Protein AF-A0A0R1ZSF3-F1 (afdb_monomer_lite)

Radius of gyration: 11.27 Å; chains: 1; bounding box: 29×23×23 Å

Structure (mmCIF, N/CA/C/O backbone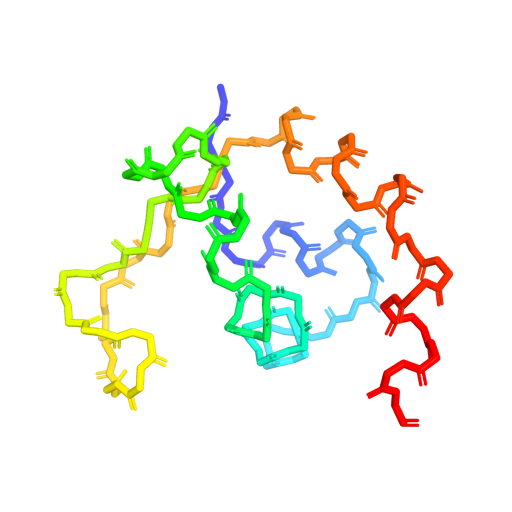):
data_AF-A0A0R1ZSF3-F1
#
_entry.id   AF-A0A0R1ZSF3-F1
#
loop_
_atom_site.group_PDB
_atom_site.id
_atom_site.type_symbol
_atom_site.label_atom_id
_atom_site.label_alt_id
_atom_site.label_comp_id
_atom_site.label_asym_id
_atom_site.label_entity_id
_atom_site.label_seq_id
_atom_site.pdbx_PDB_ins_code
_atom_site.Cartn_x
_atom_site.Cartn_y
_atom_site.Cartn_z
_atom_site.occupancy
_atom_site.B_iso_or_equiv
_atom_site.auth_seq_id
_atom_site.auth_comp_id
_atom_site.auth_asym_id
_atom_site.auth_atom_id
_atom_site.pdbx_PDB_model_num
ATOM 1 N N . MET A 1 1 ? 9.178 8.691 -9.043 1.00 77.38 1 MET A N 1
ATOM 2 C CA . MET A 1 1 ? 8.980 9.073 -7.629 1.00 77.38 1 MET A CA 1
ATOM 3 C C . MET A 1 1 ? 8.556 7.836 -6.862 1.00 77.38 1 MET A C 1
ATOM 5 O O . MET A 1 1 ? 7.641 7.151 -7.312 1.00 77.38 1 MET A O 1
ATOM 9 N N . THR A 1 2 ? 9.259 7.522 -5.778 1.00 85.88 2 THR A N 1
ATOM 10 C CA . THR A 1 2 ? 9.035 6.309 -4.982 1.00 85.88 2 THR A CA 1
ATOM 11 C C . THR A 1 2 ? 8.579 6.731 -3.595 1.00 85.88 2 THR A C 1
ATOM 13 O O . THR A 1 2 ? 9.177 7.627 -3.008 1.00 85.88 2 THR A O 1
ATOM 16 N N . TRP A 1 3 ? 7.514 6.113 -3.109 1.00 91.06 3 TRP A N 1
ATOM 17 C CA . TRP A 1 3 ? 6.905 6.352 -1.814 1.00 91.06 3 TRP A CA 1
ATOM 18 C C . TRP A 1 3 ? 7.370 5.340 -0.780 1.00 91.06 3 TRP A C 1
ATOM 20 O O . TRP A 1 3 ? 7.653 4.176 -1.094 1.00 91.06 3 TRP A O 1
ATOM 30 N N . SER A 1 4 ? 7.419 5.826 0.454 1.00 87.88 4 SER A N 1
ATOM 31 C CA . SER A 1 4 ? 7.455 5.013 1.656 1.00 87.88 4 SER A CA 1
ATOM 32 C C . SER A 1 4 ? 6.043 4.546 2.019 1.00 87.88 4 SER A C 1
ATOM 34 O O . SER A 1 4 ? 5.038 4.968 1.442 1.00 87.88 4 SER A O 1
ATOM 36 N N . LEU A 1 5 ? 5.962 3.674 3.016 1.00 87.12 5 LEU A N 1
ATOM 37 C CA . LEU A 1 5 ? 4.682 3.213 3.532 1.00 87.12 5 LEU A CA 1
ATOM 38 C C . LEU A 1 5 ? 3.888 4.344 4.219 1.00 87.12 5 LEU A C 1
ATOM 40 O O . LEU A 1 5 ? 2.662 4.374 4.125 1.00 87.12 5 LEU A O 1
ATOM 44 N N . GLU A 1 6 ? 4.577 5.306 4.840 1.00 88.75 6 GLU A N 1
ATOM 45 C CA . GLU A 1 6 ? 3.955 6.476 5.472 1.00 88.75 6 GLU A CA 1
ATOM 46 C C . GLU A 1 6 ? 3.334 7.436 4.453 1.00 88.75 6 GLU A C 1
ATOM 48 O O . GLU A 1 6 ? 2.300 8.044 4.724 1.00 88.75 6 GLU A O 1
ATOM 53 N N . ASP A 1 7 ? 3.930 7.564 3.266 1.00 90.56 7 ASP A N 1
ATOM 54 C CA . ASP A 1 7 ? 3.369 8.403 2.204 1.00 90.56 7 ASP A CA 1
ATOM 55 C C . ASP A 1 7 ? 2.025 7.844 1.730 1.00 90.56 7 ASP A C 1
ATOM 57 O O . ASP A 1 7 ? 1.044 8.580 1.635 1.00 90.56 7 ASP A O 1
ATOM 61 N N . VAL A 1 8 ? 1.947 6.522 1.539 1.00 89.50 8 VAL A N 1
ATOM 62 C CA . VAL A 1 8 ? 0.686 5.846 1.201 1.00 89.50 8 VAL A CA 1
ATOM 63 C C . VAL A 1 8 ? -0.337 6.023 2.321 1.00 89.50 8 VAL A C 1
ATOM 65 O O . VAL A 1 8 ? -1.493 6.332 2.044 1.00 89.50 8 VAL A O 1
ATOM 68 N N . ALA A 1 9 ? 0.086 5.882 3.581 1.00 90.75 9 ALA A N 1
ATOM 69 C CA . ALA A 1 9 ? 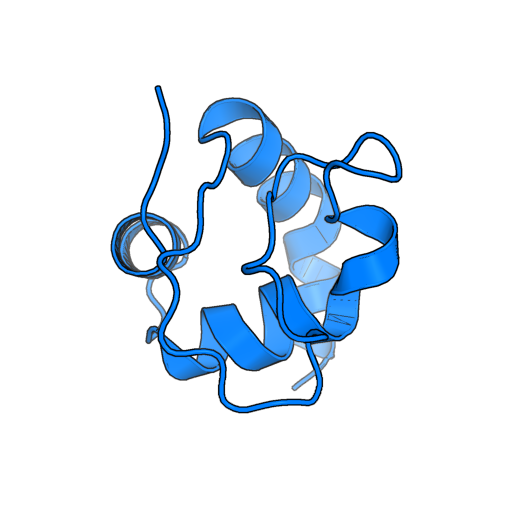-0.762 6.069 4.757 1.00 90.75 9 ALA A CA 1
ATOM 70 C C . ALA A 1 9 ? -1.396 7.471 4.795 1.00 90.75 9 ALA A C 1
ATOM 72 O O . ALA A 1 9 ? -2.608 7.601 4.991 1.00 90.75 9 ALA A O 1
ATOM 73 N N . LYS A 1 10 ? -0.612 8.515 4.491 1.00 92.69 10 LYS A N 1
ATOM 74 C CA . LYS A 1 10 ? -1.110 9.892 4.346 1.00 92.69 10 LYS A CA 1
ATOM 75 C C . LYS A 1 10 ? -2.119 10.023 3.204 1.00 92.69 10 LYS A C 1
ATOM 77 O O . LYS A 1 10 ? -3.147 10.669 3.392 1.00 92.69 10 LYS A O 1
ATOM 82 N N . THR A 1 11 ? -1.866 9.397 2.052 1.00 89.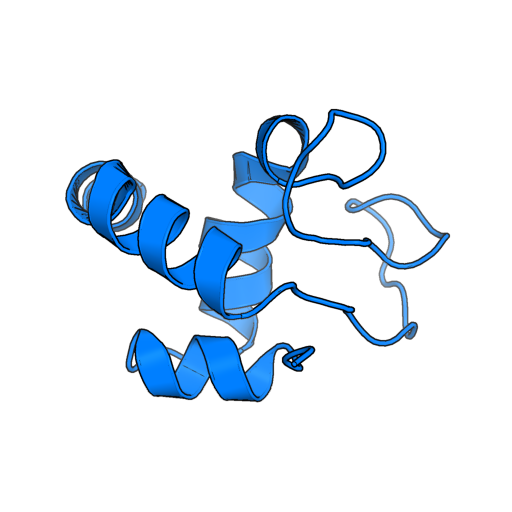62 11 THR A N 1
ATOM 83 C CA . THR A 1 11 ? -2.780 9.429 0.896 1.00 89.62 11 THR A CA 1
ATOM 84 C C . THR A 1 11 ? -4.134 8.803 1.215 1.00 89.62 11 THR A C 1
ATOM 86 O O . THR A 1 11 ? -5.166 9.395 0.911 1.00 89.62 11 THR A O 1
ATOM 89 N N . VAL A 1 12 ? -4.146 7.639 1.870 1.00 89.31 12 VAL A N 1
ATOM 90 C CA . VAL A 1 12 ? -5.395 6.939 2.215 1.00 89.31 12 VAL A CA 1
ATOM 91 C C . VAL A 1 12 ? -6.008 7.399 3.542 1.00 89.31 12 VAL A C 1
ATOM 93 O O . VAL A 1 12 ? -7.057 6.892 3.934 1.00 89.31 12 VAL A O 1
ATOM 96 N N . LYS A 1 13 ? -5.368 8.349 4.241 1.00 91.06 13 LYS A N 1
ATOM 97 C CA . LYS A 1 13 ? -5.750 8.838 5.580 1.00 91.06 13 LYS A CA 1
ATOM 98 C C . LYS A 1 13 ? -5.950 7.701 6.596 1.00 91.06 13 LYS A C 1
ATOM 100 O O . LYS A 1 13 ? -6.895 7.711 7.385 1.00 91.06 13 LYS A O 1
ATOM 105 N N . ARG A 1 14 ? -5.061 6.706 6.568 1.00 89.94 14 ARG A N 1
ATOM 106 C CA . ARG A 1 14 ? -5.028 5.564 7.500 1.00 89.94 14 ARG A CA 1
ATOM 107 C C . ARG A 1 14 ? -3.637 5.422 8.099 1.00 89.94 14 ARG A C 1
ATOM 109 O O . ARG A 1 14 ? -2.709 6.102 7.680 1.00 89.94 14 ARG A O 1
ATOM 116 N N . ASP A 1 15 ? -3.488 4.555 9.089 1.00 89.06 15 ASP A N 1
ATOM 117 C CA . ASP A 1 15 ? -2.197 4.282 9.704 1.00 89.06 15 ASP A CA 1
ATOM 118 C C . ASP A 1 15 ? -1.357 3.286 8.883 1.00 89.06 15 ASP A C 1
ATOM 120 O O . ASP A 1 15 ? -1.844 2.512 8.053 1.00 89.06 15 ASP A O 1
ATOM 124 N N . SER A 1 16 ? -0.055 3.283 9.155 1.00 86.12 16 SER A N 1
ATOM 125 C CA . SER A 1 16 ? 0.914 2.407 8.499 1.00 86.12 16 SER A CA 1
ATOM 126 C C . SER A 1 16 ? 0.621 0.909 8.692 1.00 86.12 16 SER A C 1
ATOM 128 O O . SER A 1 16 ? 0.940 0.092 7.824 1.00 86.12 16 SER A O 1
ATOM 130 N N . LYS A 1 17 ? -0.010 0.496 9.797 1.00 86.44 17 LYS A N 1
ATOM 131 C CA . LYS A 1 17 ? -0.360 -0.915 10.004 1.00 86.44 17 LYS A CA 1
ATOM 132 C C . LYS A 1 17 ? -1.508 -1.316 9.080 1.00 86.44 17 LYS A C 1
ATOM 134 O O . LYS A 1 17 ? -1.410 -2.371 8.453 1.00 86.44 17 LYS A O 1
ATOM 139 N N . PHE A 1 18 ? -2.521 -0.463 8.921 1.00 88.44 18 PHE A N 1
ATOM 140 C CA . PHE A 1 18 ? -3.595 -0.674 7.948 1.00 88.44 18 PHE A CA 1
ATOM 141 C C . PHE A 1 18 ? -3.047 -0.818 6.525 1.00 88.44 18 PHE A C 1
ATOM 143 O O . PHE A 1 18 ? -3.329 -1.808 5.852 1.00 88.44 18 PHE A O 1
ATOM 150 N N . VAL A 1 19 ? -2.199 0.116 6.082 1.00 88.88 19 VAL A N 1
ATOM 151 C CA . VAL A 1 19 ? -1.596 0.049 4.741 1.00 88.88 19 VAL A CA 1
ATOM 152 C C . VAL A 1 19 ? -0.782 -1.232 4.572 1.00 88.88 19 VAL A C 1
ATOM 154 O O . VAL A 1 19 ? -0.937 -1.938 3.580 1.00 88.88 19 VAL A O 1
ATOM 157 N N . SER A 1 20 ? 0.056 -1.574 5.548 1.00 86.31 20 SER A N 1
ATOM 158 C CA . SER A 1 20 ? 0.875 -2.786 5.495 1.00 86.31 20 SER A CA 1
ATOM 159 C C . SER A 1 20 ? 0.029 -4.059 5.409 1.00 86.31 20 SER A C 1
ATOM 161 O O . SER A 1 20 ? 0.299 -4.914 4.570 1.00 86.31 20 SER A O 1
ATOM 163 N N . GLN A 1 21 ? -0.999 -4.202 6.249 1.00 86.19 21 GLN A N 1
ATOM 164 C CA . GLN A 1 21 ? -1.747 -5.456 6.376 1.00 86.19 21 GLN A CA 1
ATOM 165 C C . GLN A 1 21 ? -2.889 -5.586 5.363 1.00 86.19 21 GLN A C 1
ATOM 167 O O . GLN A 1 21 ? -3.004 -6.625 4.719 1.00 86.19 21 GLN A O 1
ATOM 172 N N . VAL A 1 22 ? -3.700 -4.540 5.200 1.00 87.69 22 VAL A N 1
ATOM 173 C CA . VAL A 1 22 ? -4.957 -4.579 4.433 1.00 87.69 22 VAL A CA 1
ATOM 174 C C . VAL A 1 22 ? -4.741 -4.208 2.970 1.00 87.69 22 VAL A C 1
ATOM 176 O O . VAL A 1 22 ? -5.381 -4.764 2.085 1.00 87.69 22 VAL A O 1
ATOM 179 N N . ILE A 1 23 ? -3.812 -3.291 2.692 1.00 89.12 23 ILE A N 1
ATOM 180 C CA . ILE A 1 23 ? -3.524 -2.863 1.320 1.00 89.12 23 ILE A CA 1
ATOM 181 C C . ILE A 1 23 ? -2.389 -3.703 0.737 1.00 89.12 23 ILE A C 1
ATOM 183 O O . ILE A 1 23 ? -2.591 -4.417 -0.237 1.00 89.12 23 ILE A O 1
ATOM 187 N N . LEU A 1 24 ? -1.197 -3.649 1.329 1.00 89.00 24 LEU A N 1
ATOM 188 C CA . LEU A 1 24 ? -0.007 -4.253 0.734 1.00 89.00 24 LEU A CA 1
ATOM 189 C C . LEU A 1 24 ? -0.007 -5.777 0.871 1.00 89.00 24 LEU A C 1
ATOM 191 O O . LEU A 1 24 ? 0.002 -6.473 -0.138 1.00 89.00 24 LEU A O 1
ATOM 195 N N . ARG A 1 25 ? -0.025 -6.312 2.098 1.00 84.75 25 ARG A N 1
ATOM 196 C CA . ARG A 1 25 ? 0.090 -7.761 2.335 1.00 84.75 25 ARG A CA 1
ATOM 197 C C . ARG A 1 25 ? -1.116 -8.544 1.829 1.00 84.75 25 ARG A C 1
ATOM 199 O O . ARG A 1 25 ? -0.912 -9.576 1.207 1.00 84.75 25 ARG A O 1
ATOM 206 N N . ALA A 1 26 ? -2.345 -8.073 2.041 1.00 86.25 26 ALA A N 1
ATOM 207 C CA . ALA A 1 26 ? -3.531 -8.783 1.553 1.00 86.25 26 ALA A CA 1
ATOM 208 C C . ALA A 1 26 ? -3.583 -8.878 0.016 1.00 86.25 26 ALA A C 1
ATOM 210 O O . ALA A 1 26 ? -4.105 -9.847 -0.524 1.00 86.25 26 ALA A O 1
ATOM 211 N N . ASN A 1 27 ? -2.990 -7.907 -0.686 1.00 88.62 27 ASN A N 1
ATOM 212 C CA . ASN A 1 27 ? -2.976 -7.837 -2.148 1.00 88.62 27 ASN A CA 1
ATOM 213 C C . ASN A 1 27 ? -1.561 -8.035 -2.717 1.00 88.62 27 ASN A C 1
ATOM 215 O O . ASN A 1 27 ? -1.263 -7.576 -3.819 1.00 88.62 27 ASN A O 1
ATOM 219 N N . TRP A 1 28 ? -0.672 -8.704 -1.970 1.00 87.12 28 TRP A N 1
ATOM 220 C CA . TRP A 1 28 ? 0.750 -8.811 -2.316 1.00 87.12 28 TRP A CA 1
ATOM 221 C C . TRP A 1 28 ? 0.963 -9.401 -3.710 1.00 87.12 28 TRP A C 1
ATOM 223 O O . TRP A 1 28 ? 1.841 -8.950 -4.431 1.00 87.12 28 TRP A O 1
ATOM 233 N N . HIS A 1 29 ? 0.126 -10.359 -4.113 1.00 87.38 29 HIS A N 1
ATOM 234 C CA . HIS A 1 29 ? 0.250 -11.022 -5.403 1.00 87.38 29 HIS A CA 1
ATOM 235 C C . HIS A 1 29 ? 0.053 -10.055 -6.580 1.00 87.38 29 HIS A C 1
ATOM 237 O O . HIS A 1 29 ? 0.805 -10.112 -7.546 1.00 87.38 29 HIS A O 1
ATOM 243 N N . GLU A 1 30 ? -0.905 -9.131 -6.482 1.00 90.19 30 GLU A N 1
ATOM 244 C CA . GLU A 1 30 ? -1.150 -8.110 -7.511 1.00 90.19 30 GLU A CA 1
ATOM 245 C C . GLU A 1 30 ? -0.165 -6.939 -7.403 1.00 90.19 30 GLU A C 1
ATOM 247 O O . GLU A 1 30 ? 0.162 -6.284 -8.392 1.00 90.19 30 GLU A O 1
ATOM 252 N N . LEU A 1 31 ? 0.286 -6.646 -6.182 1.00 90.56 31 LEU A N 1
ATOM 253 C CA . LEU A 1 31 ? 1.091 -5.468 -5.900 1.00 90.56 31 LEU A CA 1
ATOM 254 C C . LEU A 1 31 ? 2.596 -5.692 -6.057 1.00 90.56 31 LEU A C 1
ATOM 256 O O . LEU A 1 31 ? 3.321 -4.717 -6.253 1.00 90.56 31 LEU A O 1
ATOM 260 N N . ASP A 1 32 ? 3.081 -6.931 -5.978 1.00 89.94 32 ASP A N 1
ATOM 261 C CA . ASP A 1 32 ? 4.509 -7.235 -6.050 1.00 89.94 32 ASP A CA 1
ATOM 262 C C . ASP A 1 32 ? 5.077 -6.896 -7.429 1.00 89.94 32 ASP A C 1
ATOM 264 O O . ASP A 1 32 ? 4.600 -7.343 -8.471 1.00 89.94 32 ASP A O 1
ATOM 268 N N . HIS A 1 33 ? 6.163 -6.134 -7.426 1.00 89.06 33 HIS A N 1
ATOM 269 C CA . HIS A 1 33 ? 6.941 -5.784 -8.599 1.00 89.06 33 HIS A CA 1
ATOM 270 C C . HIS A 1 33 ? 7.414 -6.999 -9.403 1.00 89.06 33 HIS A C 1
ATOM 272 O O . HIS A 1 33 ? 7.534 -6.907 -10.622 1.00 89.06 33 HIS A O 1
ATOM 278 N N . ARG A 1 34 ? 7.634 -8.150 -8.754 1.00 86.38 34 ARG A N 1
ATOM 279 C CA . ARG A 1 34 ? 7.948 -9.418 -9.439 1.00 86.38 34 ARG A CA 1
ATOM 280 C C . ARG A 1 34 ? 6.814 -9.901 -10.345 1.00 86.38 34 ARG A C 1
ATOM 282 O O . ARG A 1 34 ? 7.088 -10.543 -11.351 1.00 86.38 34 ARG A O 1
ATOM 289 N N . ASN A 1 35 ? 5.578 -9.538 -10.015 1.00 87.31 35 ASN A N 1
ATOM 290 C CA . ASN A 1 35 ? 4.373 -9.866 -10.773 1.00 87.31 35 ASN A CA 1
ATOM 291 C C . ASN A 1 35 ? 3.915 -8.693 -11.662 1.00 87.31 35 ASN A C 1
ATOM 293 O O . ASN A 1 35 ? 2.806 -8.705 -12.186 1.00 87.31 35 ASN A O 1
ATOM 297 N N . GLY A 1 36 ? 4.756 -7.663 -11.829 1.00 88.25 36 GLY A N 1
ATOM 298 C CA . GLY A 1 36 ? 4.428 -6.451 -12.586 1.00 88.25 36 GLY A CA 1
ATOM 299 C C . GLY A 1 36 ? 3.725 -5.358 -11.772 1.00 88.25 36 GLY A C 1
ATOM 300 O O . GLY A 1 36 ? 3.326 -4.342 -12.339 1.00 88.25 36 GLY A O 1
ATOM 301 N N . GLY A 1 37 ? 3.588 -5.532 -10.456 1.00 90.88 37 GLY A N 1
ATOM 302 C CA . GLY A 1 37 ? 2.951 -4.567 -9.565 1.00 90.88 37 GLY A CA 1
ATOM 303 C C . GLY A 1 37 ? 3.832 -3.365 -9.169 1.00 90.88 37 GLY A C 1
ATOM 304 O O . GLY A 1 37 ? 5.028 -3.293 -9.483 1.00 90.88 37 GLY A O 1
ATOM 305 N N . PRO A 1 38 ? 3.254 -2.372 -8.465 1.00 92.56 38 PRO A N 1
ATOM 306 C CA . PRO A 1 38 ? 3.944 -1.132 -8.111 1.00 92.56 38 PRO A CA 1
ATOM 307 C C . PRO A 1 38 ? 4.823 -1.223 -6.856 1.00 92.56 38 PRO A C 1
ATOM 309 O O . PRO A 1 38 ? 5.521 -0.258 -6.536 1.00 92.56 38 PRO A O 1
ATOM 312 N N . VAL A 1 39 ? 4.790 -2.329 -6.114 1.00 90.88 39 VAL A N 1
ATOM 313 C CA . VAL A 1 39 ? 5.415 -2.460 -4.794 1.00 90.88 39 VAL A CA 1
ATOM 314 C C . VAL A 1 39 ? 6.589 -3.414 -4.869 1.00 90.88 39 VAL A C 1
ATOM 316 O O . VAL A 1 39 ? 6.441 -4.605 -5.113 1.00 90.88 39 VAL A O 1
ATOM 319 N N . ARG A 1 40 ? 7.783 -2.923 -4.558 1.00 88.19 40 ARG A N 1
ATOM 320 C CA . ARG A 1 40 ? 8.907 -3.803 -4.257 1.00 88.19 40 ARG A CA 1
ATOM 321 C C . ARG A 1 40 ? 8.896 -4.104 -2.764 1.00 88.19 40 ARG A C 1
ATOM 323 O O . ARG A 1 40 ? 9.310 -3.269 -1.954 1.00 88.19 40 ARG A O 1
ATOM 330 N N . PHE A 1 41 ? 8.412 -5.297 -2.429 1.00 82.50 41 PHE A N 1
ATOM 331 C CA . PHE A 1 41 ? 8.453 -5.822 -1.071 1.00 82.50 41 PHE A CA 1
ATOM 332 C C . PHE A 1 41 ? 9.906 -6.064 -0.631 1.00 82.50 41 PHE A C 1
ATOM 334 O O . PHE A 1 41 ? 10.775 -6.355 -1.468 1.00 82.50 41 PHE A O 1
ATOM 341 N N . PRO A 1 42 ? 10.205 -5.898 0.667 1.00 76.00 42 PRO A N 1
ATOM 342 C CA . PRO A 1 42 ? 11.507 -6.264 1.202 1.00 76.00 42 PRO A CA 1
ATOM 343 C C . PRO A 1 42 ? 11.755 -7.779 1.047 1.00 76.00 42 PRO A C 1
ATOM 345 O O . PRO A 1 42 ? 10.843 -8.548 0.766 1.00 76.00 42 PRO A O 1
ATOM 348 N N . LYS A 1 43 ? 13.030 -8.190 1.092 1.00 62.31 43 LYS A N 1
ATOM 349 C CA . LYS A 1 43 ? 13.491 -9.509 0.612 1.00 62.31 43 LYS A CA 1
ATOM 350 C C . LYS A 1 43 ? 12.904 -10.701 1.375 1.00 62.31 43 LYS A C 1
ATOM 352 O O . LYS A 1 43 ? 12.810 -11.771 0.778 1.00 62.31 43 LYS A O 1
ATOM 357 N N . ASP A 1 44 ? 12.540 -10.513 2.639 1.00 58.25 44 ASP A N 1
ATOM 358 C CA . ASP A 1 44 ? 11.842 -11.531 3.419 1.00 58.25 44 ASP A CA 1
ATOM 359 C C . ASP A 1 44 ? 10.362 -11.479 3.053 1.00 58.25 44 ASP A C 1
ATOM 361 O O . ASP A 1 44 ? 9.789 -10.393 2.955 1.00 58.25 44 ASP A O 1
ATOM 365 N N . GLU A 1 45 ? 9.771 -12.649 2.812 1.00 52.94 45 GLU A N 1
ATOM 366 C CA . GLU A 1 45 ? 8.373 -12.819 2.417 1.00 52.94 45 GLU A CA 1
ATOM 367 C C . GLU A 1 45 ? 7.410 -11.866 3.153 1.00 52.94 45 GLU A C 1
ATOM 369 O O . GLU A 1 45 ? 7.631 -11.534 4.323 1.00 52.94 45 GLU A O 1
ATOM 374 N N . PRO A 1 46 ? 6.274 -11.485 2.534 1.00 53.69 46 PRO A N 1
ATOM 375 C CA . PRO A 1 46 ? 5.246 -10.650 3.170 1.00 53.69 46 PRO A CA 1
ATOM 376 C C . PRO A 1 46 ? 4.696 -11.220 4.498 1.00 53.69 46 PRO A C 1
ATOM 378 O O . PRO A 1 46 ? 3.967 -10.528 5.209 1.00 53.69 46 PRO A O 1
ATOM 381 N N . THR A 1 47 ? 5.052 -12.455 4.853 1.00 54.50 47 THR A N 1
ATOM 382 C CA . THR A 1 47 ? 4.731 -13.183 6.089 1.00 54.50 47 THR A CA 1
ATOM 383 C C . THR A 1 47 ? 5.734 -12.941 7.225 1.00 54.50 47 THR A C 1
ATOM 385 O O . THR A 1 47 ? 5.353 -12.997 8.395 1.00 54.50 47 THR A O 1
ATOM 388 N N . VAL A 1 48 ? 6.989 -12.601 6.925 1.00 51.62 48 VAL A N 1
ATOM 389 C CA . VAL A 1 48 ? 8.044 -12.396 7.924 1.00 51.62 48 VAL A CA 1
ATOM 390 C C . VAL A 1 48 ? 8.076 -10.916 8.318 1.00 51.62 48 VAL A C 1
ATOM 392 O O . VAL A 1 48 ? 7.746 -10.022 7.531 1.00 51.62 48 VAL A O 1
ATOM 395 N N . LYS A 1 49 ? 8.401 -10.611 9.579 1.00 51.16 49 LYS A N 1
ATOM 396 C CA . LYS A 1 49 ? 8.680 -9.236 10.024 1.00 51.16 49 LYS A CA 1
ATOM 397 C C . LYS A 1 49 ? 9.941 -8.739 9.310 1.00 51.16 49 LYS A C 1
ATOM 399 O O . LYS A 1 49 ? 11.030 -8.796 9.866 1.00 51.16 49 LYS A O 1
ATOM 404 N N . SER A 1 50 ? 9.805 -8.295 8.067 1.00 53.84 50 SER A N 1
ATOM 405 C CA . SER A 1 50 ? 10.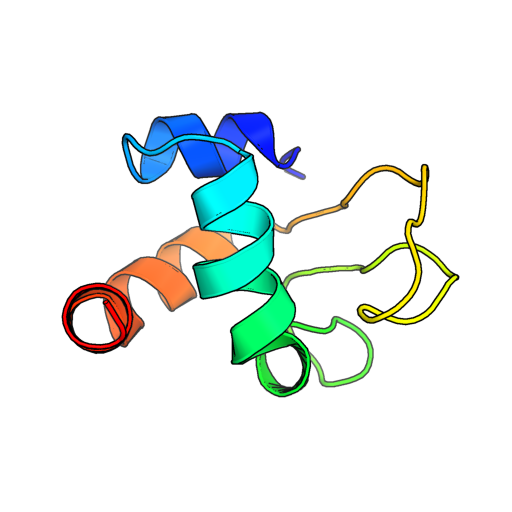919 -7.693 7.356 1.00 53.84 50 SER A CA 1
ATOM 406 C C . SER A 1 50 ? 11.086 -6.249 7.820 1.00 53.84 50 SER A C 1
ATOM 408 O O . SER A 1 50 ? 10.152 -5.450 7.752 1.00 53.84 50 SER A O 1
ATOM 410 N N . ASN A 1 51 ? 12.291 -5.925 8.287 1.00 56.62 51 ASN A N 1
ATOM 411 C CA . ASN A 1 51 ? 12.699 -4.566 8.655 1.00 56.62 51 ASN A CA 1
ATOM 412 C C . ASN A 1 51 ? 13.156 -3.743 7.431 1.00 56.62 51 ASN A C 1
ATOM 414 O O . ASN A 1 51 ? 13.673 -2.637 7.582 1.00 56.62 51 ASN A O 1
ATOM 418 N N . GLY A 1 52 ? 13.017 -4.283 6.215 1.00 65.69 52 GLY A N 1
ATOM 419 C CA . GLY A 1 52 ? 13.405 -3.597 4.987 1.00 65.69 52 GLY A CA 1
ATOM 420 C C . GLY A 1 52 ? 12.384 -2.531 4.558 1.00 65.69 52 GLY A C 1
ATOM 421 O O 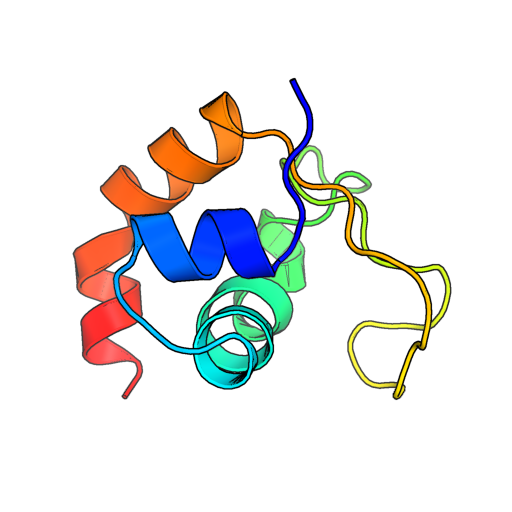. GLY A 1 52 ? 11.178 -2.746 4.693 1.00 65.69 52 GLY A O 1
ATOM 422 N N . PRO A 1 53 ? 12.830 -1.391 3.998 1.00 73.06 53 PRO A N 1
ATOM 423 C CA . PRO A 1 53 ? 11.925 -0.334 3.562 1.00 73.06 53 PRO A CA 1
ATOM 424 C C . PRO A 1 53 ? 11.122 -0.764 2.327 1.00 73.06 53 PRO A C 1
ATOM 426 O O . PRO A 1 53 ? 11.691 -1.222 1.331 1.00 73.06 53 PRO A O 1
ATOM 429 N N . TYR A 1 54 ? 9.805 -0.553 2.365 1.00 81.94 54 TYR A N 1
ATOM 430 C CA . TYR A 1 54 ? 8.952 -0.666 1.182 1.00 81.94 54 TYR A CA 1
ATOM 431 C C . TYR A 1 54 ? 9.370 0.370 0.141 1.00 81.94 54 TYR A C 1
ATOM 433 O O . TYR A 1 54 ? 9.598 1.536 0.467 1.00 81.94 54 TYR A O 1
ATOM 441 N N . ARG A 1 55 ? 9.442 -0.045 -1.124 1.00 87.44 55 ARG A N 1
ATOM 442 C CA . ARG A 1 55 ? 9.628 0.873 -2.252 1.00 87.44 55 ARG A CA 1
ATOM 443 C C . ARG A 1 55 ? 8.398 0.803 -3.139 1.00 87.44 55 ARG A C 1
ATOM 445 O O . ARG A 1 55 ? 8.199 -0.191 -3.832 1.00 87.44 55 ARG A O 1
ATOM 452 N N . ILE A 1 56 ? 7.583 1.850 -3.095 1.00 91.06 56 ILE A N 1
ATOM 453 C CA . ILE A 1 56 ? 6.263 1.878 -3.725 1.00 91.06 56 ILE A CA 1
ATOM 454 C C . ILE A 1 56 ? 6.276 2.891 -4.866 1.00 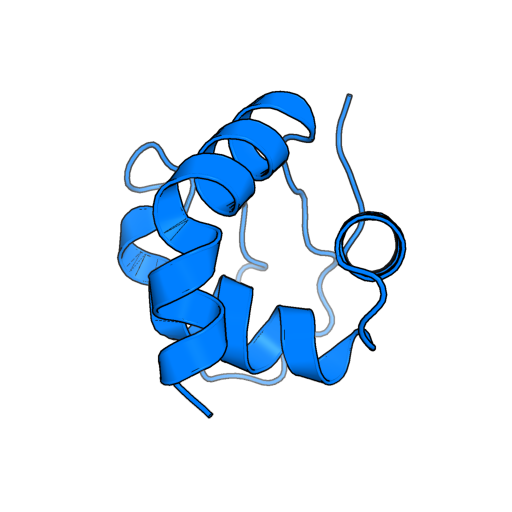91.06 56 ILE A C 1
ATOM 456 O O . ILE A 1 56 ? 6.649 4.045 -4.678 1.00 91.06 56 ILE A O 1
ATOM 460 N N . GLN A 1 57 ? 5.881 2.499 -6.070 1.00 93.56 57 GLN A N 1
ATOM 461 C CA . GLN A 1 57 ? 5.746 3.437 -7.179 1.00 93.56 57 GLN A CA 1
ATOM 462 C C . GLN A 1 57 ? 4.487 4.286 -6.986 1.00 93.56 57 GLN A C 1
ATOM 464 O O . GLN A 1 57 ? 3.378 3.804 -7.193 1.00 93.56 57 GLN A O 1
ATOM 469 N N . ALA A 1 58 ? 4.667 5.558 -6.623 1.00 90.50 58 ALA A N 1
ATOM 470 C CA . ALA A 1 58 ? 3.591 6.467 -6.220 1.00 90.50 58 ALA A CA 1
ATOM 471 C C . ALA A 1 58 ? 2.389 6.472 -7.180 1.00 90.50 58 ALA A C 1
ATOM 473 O O . ALA A 1 58 ? 1.268 6.170 -6.792 1.00 90.50 58 ALA A O 1
ATOM 474 N N . ARG A 1 59 ? 2.635 6.756 -8.465 1.00 91.06 59 ARG A N 1
ATOM 475 C CA . ARG A 1 59 ? 1.574 6.919 -9.470 1.00 91.06 59 ARG A CA 1
ATOM 476 C C . ARG A 1 59 ? 0.784 5.635 -9.711 1.00 91.06 59 ARG A C 1
ATOM 478 O O . ARG A 1 59 ? -0.440 5.669 -9.768 1.00 91.06 59 ARG A O 1
ATOM 485 N N . ALA A 1 60 ? 1.488 4.516 -9.852 1.00 92.38 60 ALA A N 1
ATOM 486 C CA . ALA A 1 60 ? 0.860 3.221 -10.073 1.00 92.38 60 ALA A CA 1
ATOM 487 C C . ALA A 1 60 ? 0.121 2.736 -8.813 1.00 92.38 60 ALA A C 1
ATOM 489 O O . ALA A 1 60 ? -0.954 2.155 -8.925 1.00 92.38 60 ALA A O 1
ATOM 490 N N . MET A 1 61 ? 0.639 3.056 -7.622 1.00 93.50 61 MET A N 1
ATOM 491 C CA . MET A 1 61 ? -0.050 2.792 -6.362 1.00 93.50 61 MET A CA 1
ATOM 492 C C . MET A 1 61 ? -1.331 3.619 -6.221 1.00 93.50 61 MET A C 1
ATOM 494 O O . MET A 1 61 ? -2.358 3.046 -5.880 1.00 93.50 61 MET A O 1
ATOM 498 N N . CYS A 1 62 ? -1.313 4.926 -6.518 1.00 92.19 62 CYS A N 1
ATOM 499 C CA . CYS A 1 62 ? -2.528 5.753 -6.503 1.00 92.19 62 CYS A CA 1
ATOM 500 C C . CYS A 1 62 ? -3.604 5.177 -7.415 1.00 92.19 62 CYS A C 1
ATOM 502 O O . CYS A 1 62 ? -4.722 4.955 -6.969 1.00 92.19 62 CYS A O 1
ATOM 504 N N . PHE A 1 63 ? -3.242 4.877 -8.664 1.00 93.19 63 PHE A N 1
ATOM 505 C CA . PHE A 1 63 ? -4.182 4.327 -9.635 1.00 93.19 63 PHE A CA 1
ATOM 506 C C . PHE A 1 63 ? -4.774 2.992 -9.167 1.00 93.19 63 PHE A C 1
ATOM 508 O O . PHE A 1 63 ? -5.975 2.756 -9.287 1.00 93.19 63 PHE A O 1
ATOM 515 N N . TRP A 1 64 ? -3.939 2.116 -8.601 1.00 93.94 64 TRP A N 1
ATOM 516 C CA . TRP A 1 64 ? -4.410 0.847 -8.059 1.00 93.94 64 TRP A CA 1
ATOM 517 C C . TRP A 1 64 ? -5.340 1.052 -6.853 1.00 93.94 64 TRP A C 1
ATOM 519 O O . TRP A 1 64 ? -6.374 0.392 -6.783 1.00 93.94 64 TRP A O 1
ATOM 529 N N . ILE A 1 65 ? -5.012 1.972 -5.937 1.00 92.06 65 ILE A N 1
ATOM 530 C CA . ILE A 1 65 ? -5.847 2.297 -4.771 1.00 92.06 65 ILE A CA 1
ATOM 531 C C . ILE A 1 65 ? -7.195 2.845 -5.229 1.00 92.06 65 ILE A C 1
ATOM 533 O O . ILE A 1 65 ? -8.211 2.325 -4.792 1.00 92.06 65 ILE A O 1
ATOM 537 N N . GLU A 1 66 ? -7.218 3.837 -6.121 1.00 92.00 66 GLU A N 1
ATOM 538 C CA . GLU A 1 66 ? -8.455 4.433 -6.643 1.00 92.00 66 GLU A CA 1
ATOM 539 C C . GLU A 1 66 ? -9.359 3.376 -7.285 1.00 92.00 66 GLU A C 1
ATOM 541 O O . GLU A 1 66 ? -10.554 3.330 -7.004 1.00 92.00 66 GLU A O 1
ATOM 546 N N . LYS A 1 67 ? -8.781 2.467 -8.081 1.00 93.94 67 LYS A N 1
ATOM 547 C CA . LYS A 1 67 ? -9.524 1.384 -8.738 1.00 93.94 67 LYS A CA 1
ATOM 548 C C . LYS A 1 67 ? -10.076 0.339 -7.760 1.00 93.94 67 LYS A C 1
ATOM 550 O O . LYS A 1 67 ? -11.108 -0.261 -8.039 1.00 93.94 67 LYS A O 1
ATOM 555 N N . ASN A 1 68 ? -9.382 0.082 -6.652 1.00 92.62 68 ASN A N 1
ATOM 556 C CA . ASN A 1 68 ? -9.722 -0.987 -5.705 1.00 92.62 68 ASN A CA 1
ATOM 557 C C . ASN A 1 68 ? -10.256 -0.457 -4.366 1.00 92.62 68 ASN A C 1
ATOM 559 O O . ASN A 1 68 ? -10.382 -1.228 -3.415 1.00 92.62 68 ASN A O 1
ATOM 563 N N . TRP A 1 69 ? -10.560 0.840 -4.268 1.00 89.75 69 TRP A N 1
ATOM 564 C CA . TRP A 1 69 ? -10.858 1.486 -2.991 1.00 89.75 69 TRP A CA 1
ATOM 565 C C . TRP A 1 69 ? -12.079 0.884 -2.300 1.00 89.75 69 TRP A C 1
ATOM 567 O O . TRP A 1 69 ? -12.003 0.548 -1.120 1.00 89.75 69 TRP A O 1
ATOM 577 N N . GLU A 1 70 ? -13.161 0.650 -3.044 1.00 89.06 70 GLU A N 1
ATOM 578 C CA . GLU A 1 70 ? -14.372 0.016 -2.511 1.00 89.06 70 GLU A CA 1
ATOM 579 C C . GLU A 1 70 ? -14.068 -1.374 -1.930 1.00 89.06 70 GLU A C 1
ATOM 581 O O . GLU A 1 70 ? -14.447 -1.671 -0.799 1.00 89.06 70 GLU A O 1
ATOM 586 N N . ARG A 1 71 ? -13.275 -2.188 -2.646 1.00 87.75 71 ARG A N 1
ATOM 587 C CA . ARG A 1 71 ? -12.840 -3.520 -2.191 1.00 87.75 71 ARG A CA 1
ATOM 588 C C . ARG A 1 71 ? -12.021 -3.444 -0.901 1.00 87.75 71 ARG A C 1
ATOM 590 O O . ARG A 1 71 ? -12.205 -4.264 -0.005 1.00 87.75 71 ARG A O 1
ATOM 597 N N . ILE A 1 72 ? -11.118 -2.465 -0.804 1.00 86.25 72 ILE A N 1
ATOM 598 C CA . ILE A 1 72 ? -10.282 -2.233 0.385 1.00 86.25 72 ILE A CA 1
ATOM 599 C C . ILE A 1 72 ? -11.147 -1.839 1.589 1.00 86.25 72 ILE A C 1
ATOM 601 O O . ILE A 1 72 ? -10.859 -2.264 2.705 1.00 86.25 72 ILE A O 1
ATOM 605 N N . GLN A 1 73 ? -12.205 -1.050 1.378 1.00 80.56 73 GLN A N 1
ATOM 606 C CA . GLN A 1 73 ? -13.121 -0.634 2.443 1.00 80.56 73 GLN A CA 1
ATOM 607 C C . GLN A 1 73 ? -13.998 -1.783 2.954 1.00 80.56 73 GLN A C 1
ATOM 609 O O . GLN A 1 73 ? -14.272 -1.838 4.148 1.00 80.56 73 GLN A O 1
ATOM 614 N N . THR A 1 74 ? -14.407 -2.709 2.082 1.00 77.88 74 THR A N 1
ATOM 615 C CA . THR A 1 74 ? -15.237 -3.870 2.456 1.00 77.88 74 THR A CA 1
ATOM 616 C C . THR A 1 74 ? -14.457 -5.030 3.069 1.00 77.88 74 THR A C 1
ATOM 618 O O . THR A 1 74 ? -15.059 -5.939 3.623 1.00 77.88 74 THR A O 1
ATOM 621 N N . ALA A 1 75 ? -13.127 -5.032 2.956 1.00 63.19 75 ALA A N 1
ATOM 622 C CA . ALA A 1 75 ? -12.268 -6.065 3.534 1.00 63.19 75 ALA A CA 1
ATOM 623 C C . ALA A 1 75 ? -12.039 -5.898 5.056 1.00 63.19 75 ALA A C 1
ATOM 625 O O . ALA A 1 75 ? -11.171 -6.574 5.611 1.00 63.19 75 ALA A O 1
ATOM 626 N N . GLN A 1 76 ? -12.766 -4.975 5.705 1.00 53.00 76 GLN A N 1
ATOM 627 C CA . GLN A 1 76 ? -12.724 -4.705 7.149 1.00 53.00 76 GLN A CA 1
ATOM 628 C C . GLN A 1 76 ? -13.767 -5.502 7.929 1.00 53.00 76 GLN A C 1
ATOM 630 O O . GLN A 1 76 ? -14.907 -5.630 7.433 1.00 53.00 76 GLN A O 1
#

Foldseek 3Di:
DWDWLVVVCVVVVHDSVLCLPLPCLVCVCQQDVVNVHQKPDPPPPSPDPDPDTITGNVVRSVVVCVVCVVVSVVVD

pLDDT: mean 83.26, std 12.4, range [51.16, 93.94]

Organism: NCBI:txid1291052

Secondary structure (DSSP, 8-state):
-EE-HHHHHHHHTS-HHHIIIIIIITTHHHHBGGGT-SEE--SS-TTS---SPPEEEHHHHHHHHHHHHHHHHHT-

Sequence (76 aa):
MTWSLEDVAKTVKRDSKFVSQVILRANWHELDHRNGGPVRFPKDEPTVKSNGPYRIQARAMCFWIEKNWERIQTAQ

InterPro domains:
  IPR008489 Protein of unknown function DUF771 [PF05595] (2-72)